Protein AF-A0A5J4XAR3-F1 (afdb_monomer_lite)

Structure (mmCIF, N/CA/C/O backbone):
data_AF-A0A5J4XAR3-F1
#
_entry.id   AF-A0A5J4XAR3-F1
#
loop_
_atom_site.group_PDB
_atom_site.id
_atom_site.type_symbol
_atom_site.label_atom_id
_atom_site.label_alt_id
_atom_site.label_comp_id
_atom_site.label_asym_id
_atom_site.label_entity_id
_atom_site.label_seq_id
_atom_site.pdbx_PDB_ins_code
_atom_site.Cartn_x
_atom_site.Cartn_y
_atom_site.Cartn_z
_atom_site.occupancy
_atom_site.B_iso_or_equiv
_atom_site.auth_seq_id
_atom_site.auth_comp_id
_atom_site.auth_asym_id
_atom_site.auth_atom_id
_atom_site.pdbx_PDB_model_num
ATOM 1 N N . MET A 1 1 ? 13.707 -18.327 -25.690 1.00 44.75 1 MET A N 1
ATOM 2 C CA . MET A 1 1 ? 14.308 -18.407 -24.338 1.00 44.75 1 MET A CA 1
ATOM 3 C C . MET A 1 1 ? 15.157 -17.186 -23.931 1.00 44.75 1 MET A C 1
ATOM 5 O O . MET A 1 1 ? 15.149 -16.859 -22.757 1.00 44.75 1 MET A O 1
ATOM 9 N N . GLY A 1 2 ? 15.871 -16.487 -24.832 1.00 48.59 2 GLY A N 1
ATOM 10 C CA . GLY A 1 2 ? 16.877 -15.471 -24.439 1.00 48.59 2 GLY A CA 1
ATOM 11 C C . GLY A 1 2 ? 16.408 -14.047 -24.070 1.00 48.59 2 GLY A C 1
ATOM 12 O O . GLY A 1 2 ? 17.181 -13.310 -23.468 1.00 48.59 2 GLY A O 1
ATOM 13 N N . ARG A 1 3 ? 15.170 -13.630 -24.388 1.00 43.00 3 ARG A N 1
ATOM 14 C CA . ARG A 1 3 ? 14.710 -12.240 -24.134 1.00 43.00 3 ARG A CA 1
ATOM 15 C C . ARG A 1 3 ? 14.347 -11.955 -22.667 1.00 43.00 3 ARG A C 1
ATOM 17 O O . ARG A 1 3 ? 14.608 -10.860 -22.187 1.00 43.00 3 ARG A O 1
ATOM 24 N N . SER A 1 4 ? 13.825 -12.948 -21.946 1.00 50.59 4 SER A N 1
ATOM 25 C CA . SER A 1 4 ? 13.414 -12.801 -20.537 1.00 50.59 4 SER A CA 1
ATOM 26 C C . SER A 1 4 ? 14.607 -12.598 -19.586 1.00 50.59 4 SER A C 1
ATOM 28 O O . SER A 1 4 ? 14.547 -11.783 -18.667 1.00 50.59 4 SER A O 1
ATOM 30 N N . LEU A 1 5 ? 15.740 -13.266 -19.837 1.00 49.75 5 LEU A N 1
ATOM 31 C CA . LEU A 1 5 ? 16.925 -13.162 -18.974 1.00 49.75 5 LEU A CA 1
ATOM 32 C C . LEU A 1 5 ? 17.635 -11.807 -19.103 1.00 49.75 5 LEU A C 1
ATOM 34 O O . LEU A 1 5 ? 18.028 -11.235 -18.087 1.00 49.75 5 LEU A O 1
ATOM 38 N N . TYR A 1 6 ? 17.735 -11.257 -20.319 1.00 50.97 6 TYR A N 1
ATOM 39 C CA . TYR A 1 6 ? 18.307 -9.922 -20.531 1.00 50.97 6 TYR A CA 1
ATOM 40 C C . TYR A 1 6 ? 17.454 -8.827 -19.885 1.00 50.97 6 TYR A C 1
ATOM 42 O O . TYR A 1 6 ? 18.000 -7.942 -19.235 1.00 50.97 6 TYR A O 1
ATOM 50 N N . GLN A 1 7 ? 16.123 -8.916 -19.979 1.00 53.09 7 GLN A N 1
ATOM 51 C CA . GLN A 1 7 ? 15.215 -7.969 -19.321 1.00 53.09 7 GLN A CA 1
ATOM 52 C C . GLN A 1 7 ? 15.335 -8.018 -17.792 1.00 53.09 7 GLN A C 1
ATOM 54 O O . GLN A 1 7 ? 15.341 -6.981 -17.133 1.00 53.09 7 GLN A O 1
ATOM 59 N N . ASN A 1 8 ? 15.496 -9.216 -17.222 1.00 55.69 8 ASN A N 1
ATOM 60 C CA . ASN A 1 8 ? 15.662 -9.393 -15.783 1.00 55.69 8 ASN A CA 1
ATOM 61 C C . ASN A 1 8 ? 16.987 -8.832 -15.260 1.00 55.69 8 ASN A C 1
ATOM 63 O O . ASN A 1 8 ? 16.993 -8.217 -14.199 1.00 55.69 8 ASN A O 1
ATOM 67 N N . HIS A 1 9 ? 18.090 -9.034 -15.982 1.00 58.53 9 HIS A N 1
ATOM 68 C CA . HIS A 1 9 ? 19.403 -8.548 -15.555 1.00 58.53 9 HIS A CA 1
ATOM 69 C C . HIS A 1 9 ? 19.547 -7.035 -15.772 1.00 58.53 9 HIS A C 1
ATOM 71 O O . HIS A 1 9 ? 20.058 -6.328 -14.907 1.00 58.53 9 HIS A O 1
ATOM 77 N N . PHE A 1 10 ? 19.020 -6.525 -16.890 1.00 57.12 10 PHE A N 1
ATOM 78 C CA . PHE A 1 10 ? 19.024 -5.097 -17.194 1.00 57.12 10 PHE A CA 1
ATOM 79 C C . PHE A 1 10 ? 18.126 -4.316 -16.229 1.00 57.12 10 PHE A C 1
ATOM 81 O O . PHE A 1 10 ? 18.547 -3.297 -15.696 1.00 57.12 10 PHE A O 1
ATOM 88 N N . GLY A 1 11 ? 16.936 -4.833 -15.905 1.00 59.25 11 GLY A N 1
ATOM 89 C CA . GLY A 1 11 ? 16.060 -4.234 -14.896 1.00 59.25 11 GLY A CA 1
ATOM 90 C C . GLY A 1 11 ? 16.701 -4.161 -13.504 1.00 59.25 11 GLY A C 1
ATOM 91 O O . GLY A 1 11 ? 16.551 -3.154 -12.817 1.00 59.25 11 GLY A O 1
ATOM 92 N N . SER A 1 12 ? 17.469 -5.179 -13.100 1.00 60.75 12 SER A N 1
ATOM 93 C CA . SER A 1 12 ? 18.229 -5.160 -11.841 1.00 60.75 12 SER A CA 1
ATOM 94 C C . SER A 1 12 ? 19.383 -4.150 -11.854 1.00 60.75 12 SER A C 1
ATOM 96 O O . SER A 1 12 ? 19.659 -3.534 -10.828 1.00 60.75 12 SER A O 1
ATOM 98 N N . PHE A 1 13 ? 20.034 -3.949 -13.005 1.00 59.53 13 PHE A N 1
ATOM 99 C CA . PHE A 1 13 ? 21.072 -2.927 -13.174 1.00 59.53 13 PHE A CA 1
ATOM 100 C C . PHE A 1 13 ? 20.484 -1.513 -13.101 1.00 59.53 13 PHE A C 1
ATOM 102 O O . PHE A 1 13 ? 20.992 -0.668 -12.371 1.00 59.53 13 PHE A O 1
ATOM 109 N N . LEU A 1 14 ? 19.350 -1.281 -13.771 1.00 57.84 14 LEU A N 1
ATOM 110 C CA . LEU A 1 14 ? 18.625 -0.012 -13.698 1.00 57.84 14 LEU A CA 1
ATOM 111 C C . LEU A 1 14 ? 18.132 0.283 -12.280 1.00 57.84 14 LEU A C 1
ATOM 113 O O . LEU A 1 14 ? 18.215 1.422 -11.848 1.00 57.84 14 LEU A O 1
ATOM 117 N N . ARG A 1 15 ? 17.706 -0.736 -11.524 1.00 58.41 15 ARG A N 1
ATOM 118 C CA . ARG A 1 15 ? 17.312 -0.603 -10.111 1.00 58.41 15 ARG A CA 1
ATOM 119 C C . ARG A 1 15 ? 18.461 -0.130 -9.209 1.00 58.41 15 ARG A C 1
ATOM 121 O O . ARG A 1 15 ? 18.200 0.474 -8.177 1.00 58.41 15 ARG A O 1
ATOM 128 N N . ASN A 1 16 ? 19.712 -0.397 -9.598 1.00 58.91 16 ASN A N 1
ATOM 129 C CA . ASN A 1 16 ? 20.914 0.080 -8.906 1.00 58.91 16 ASN A CA 1
ATOM 130 C C . ASN A 1 16 ? 21.235 1.553 -9.211 1.00 58.91 16 ASN A C 1
ATOM 132 O O . ASN A 1 16 ? 21.903 2.205 -8.417 1.00 58.91 16 ASN A O 1
ATOM 136 N N . ILE A 1 17 ? 20.778 2.058 -10.361 1.00 66.56 17 ILE A N 1
ATOM 137 C CA . ILE A 1 17 ? 21.019 3.434 -10.809 1.00 66.56 17 ILE A CA 1
ATOM 138 C C . ILE A 1 17 ? 19.860 4.333 -10.381 1.00 66.56 17 ILE A C 1
ATOM 140 O O . ILE A 1 17 ? 20.080 5.326 -9.699 1.00 66.56 17 ILE A O 1
ATOM 144 N N . ASP A 1 18 ? 18.636 3.984 -10.789 1.00 73.38 18 ASP A N 1
ATOM 145 C CA . ASP A 1 18 ? 17.441 4.779 -10.540 1.00 73.38 18 ASP A CA 1
ATOM 146 C C . ASP A 1 18 ? 16.162 3.922 -10.590 1.00 73.38 18 ASP A C 1
ATOM 148 O O . ASP A 1 18 ? 15.801 3.322 -11.612 1.00 73.38 18 ASP A O 1
ATOM 152 N N . LEU A 1 19 ? 15.441 3.879 -9.467 1.00 73.88 19 LEU A N 1
ATOM 153 C CA . LEU A 1 19 ? 14.207 3.102 -9.318 1.00 73.88 19 LEU A CA 1
ATOM 154 C C . LEU A 1 19 ? 13.105 3.567 -10.284 1.00 73.88 19 LEU A C 1
ATOM 156 O O . LEU A 1 19 ? 12.316 2.749 -10.761 1.00 73.88 19 LEU A O 1
ATOM 160 N N . ASN A 1 20 ? 13.068 4.859 -10.622 1.00 75.31 20 ASN A N 1
ATOM 161 C CA . ASN A 1 20 ? 12.046 5.422 -11.504 1.00 75.31 20 ASN A CA 1
ATOM 162 C C . ASN A 1 20 ? 12.240 4.978 -12.965 1.00 75.31 20 ASN A C 1
ATOM 164 O O . ASN A 1 20 ? 11.289 4.659 -13.686 1.00 75.31 20 ASN A O 1
ATOM 168 N N . PHE A 1 21 ? 13.500 4.887 -13.391 1.00 74.88 21 PHE A N 1
ATOM 169 C CA . PHE A 1 21 ? 13.844 4.426 -14.731 1.00 74.88 21 PHE A CA 1
ATOM 170 C C . PHE A 1 21 ? 13.603 2.916 -14.886 1.00 74.88 21 PHE A C 1
ATOM 172 O O . PHE A 1 21 ? 13.048 2.469 -15.894 1.00 74.88 21 PHE A O 1
ATOM 179 N N . ALA A 1 22 ? 13.934 2.129 -13.856 1.00 74.00 22 ALA A N 1
ATOM 180 C CA . ALA A 1 22 ? 13.633 0.697 -13.817 1.00 74.00 22 ALA A CA 1
ATOM 181 C C . ALA A 1 22 ? 12.123 0.421 -13.910 1.00 74.00 22 ALA A C 1
ATOM 183 O O . ALA A 1 22 ? 11.705 -0.474 -14.647 1.00 74.00 22 ALA A O 1
ATOM 184 N N . LEU A 1 23 ? 11.302 1.225 -13.226 1.00 77.56 23 LEU A N 1
ATOM 185 C CA . LEU A 1 23 ? 9.845 1.129 -13.283 1.00 77.56 23 LEU A CA 1
ATOM 186 C C . LEU A 1 23 ? 9.326 1.270 -14.722 1.00 77.56 23 LEU A C 1
ATOM 188 O O . LEU A 1 23 ? 8.595 0.406 -15.200 1.00 77.56 23 LEU A O 1
ATOM 192 N N . SER A 1 24 ? 9.767 2.303 -15.445 1.00 76.75 24 SER A N 1
ATOM 193 C CA . SER A 1 24 ? 9.363 2.548 -16.839 1.00 76.75 24 SER A CA 1
ATOM 194 C C . SER A 1 24 ? 9.733 1.387 -17.775 1.00 76.75 24 SER A C 1
ATOM 196 O O . SER A 1 24 ? 8.963 1.015 -18.668 1.00 76.75 24 SER A O 1
ATOM 198 N N . ALA A 1 25 ? 10.883 0.751 -17.538 1.00 75.88 25 ALA A N 1
ATOM 199 C CA . ALA A 1 25 ? 11.297 -0.441 -18.269 1.00 75.88 25 ALA A CA 1
ATOM 200 C C . ALA A 1 25 ? 10.428 -1.671 -17.936 1.00 75.88 25 ALA A C 1
ATOM 202 O O . ALA A 1 25 ? 10.057 -2.414 -18.848 1.00 75.88 25 ALA A O 1
ATOM 203 N N . TYR A 1 26 ? 10.057 -1.882 -16.665 1.00 77.25 26 TYR A N 1
ATOM 204 C CA . TYR A 1 26 ? 9.177 -2.989 -16.259 1.00 77.25 26 TYR A CA 1
ATOM 205 C C . TYR A 1 26 ? 7.757 -2.852 -16.808 1.00 77.25 26 TYR A C 1
ATOM 207 O O . TYR A 1 26 ? 7.191 -3.853 -17.252 1.00 77.25 26 TYR A O 1
ATOM 215 N N . LEU A 1 27 ? 7.226 -1.626 -16.850 1.00 77.25 27 LEU A N 1
ATOM 216 C CA . LEU A 1 27 ? 5.952 -1.310 -17.500 1.00 77.25 27 LEU A CA 1
ATOM 217 C C . LEU A 1 27 ? 5.999 -1.664 -18.993 1.00 77.25 27 LEU A C 1
ATOM 219 O O . LEU A 1 27 ? 5.106 -2.331 -19.507 1.00 77.25 27 LEU A O 1
ATOM 223 N N . SER A 1 28 ? 7.094 -1.302 -19.667 1.00 73.19 28 SER A N 1
ATOM 224 C CA . SER A 1 28 ? 7.297 -1.583 -21.096 1.00 73.19 28 SER A CA 1
ATOM 225 C C . SER A 1 28 ? 7.485 -3.076 -21.401 1.00 73.19 28 SER A C 1
ATOM 227 O O . SER A 1 28 ? 7.159 -3.533 -22.494 1.00 73.19 28 SER A O 1
ATOM 229 N N . CYS A 1 29 ? 8.014 -3.852 -20.448 1.00 70.62 29 CYS A N 1
ATOM 230 C CA . CYS A 1 29 ? 8.236 -5.294 -20.597 1.00 70.62 29 CYS A CA 1
ATOM 231 C C . CYS A 1 29 ? 7.053 -6.159 -20.124 1.00 70.62 29 CYS A C 1
ATOM 233 O O . CYS A 1 29 ? 7.113 -7.377 -20.278 1.00 70.62 29 CYS A O 1
ATOM 235 N N . GLY A 1 30 ? 6.006 -5.568 -19.536 1.00 68.38 30 GLY A N 1
ATOM 236 C CA . GLY A 1 30 ? 4.847 -6.305 -19.017 1.00 68.38 30 GLY A CA 1
ATOM 237 C C . GLY A 1 30 ? 5.140 -7.160 -17.776 1.00 68.38 30 GLY A C 1
ATOM 238 O O . GLY A 1 30 ? 4.397 -8.092 -17.478 1.00 68.38 30 GLY A O 1
ATOM 239 N N . ALA A 1 31 ? 6.219 -6.874 -17.040 1.00 78.94 31 ALA A N 1
ATOM 240 C CA . ALA A 1 31 ? 6.589 -7.614 -15.834 1.00 78.94 31 ALA A CA 1
ATOM 241 C C . ALA A 1 31 ? 5.819 -7.080 -14.610 1.00 78.94 31 ALA A C 1
ATOM 243 O O . ALA A 1 31 ? 6.362 -6.316 -13.810 1.00 78.94 31 ALA A O 1
ATOM 244 N N . LEU A 1 32 ? 4.547 -7.479 -14.483 1.00 78.94 32 LEU A N 1
ATOM 245 C CA . LEU A 1 32 ? 3.606 -7.001 -13.456 1.00 78.94 32 LEU A CA 1
ATOM 246 C C . LEU A 1 32 ? 4.165 -7.129 -12.031 1.00 78.94 32 LEU A C 1
ATOM 248 O O . LEU A 1 32 ? 4.210 -6.145 -11.300 1.00 78.94 32 LEU A O 1
ATOM 252 N N . GLU A 1 33 ? 4.675 -8.308 -11.672 1.00 77.69 33 GLU A N 1
ATOM 253 C CA . GLU A 1 33 ? 5.246 -8.596 -10.347 1.00 77.69 33 GLU A CA 1
ATOM 254 C C . GLU A 1 33 ? 6.382 -7.637 -9.969 1.00 77.69 33 GLU A C 1
ATOM 256 O O . GLU A 1 33 ? 6.423 -7.095 -8.864 1.00 77.69 33 GLU A O 1
ATOM 261 N N . LYS A 1 34 ? 7.300 -7.382 -10.908 1.00 78.81 34 LYS A N 1
ATOM 262 C CA . LYS A 1 34 ? 8.456 -6.511 -10.668 1.00 78.81 34 LYS A CA 1
ATOM 263 C C . LYS A 1 34 ? 8.065 -5.043 -10.612 1.00 78.81 34 LYS A C 1
ATOM 265 O O . LYS A 1 34 ? 8.596 -4.321 -9.775 1.00 78.81 34 LYS A O 1
ATOM 270 N N . ALA A 1 35 ? 7.126 -4.617 -11.457 1.00 81.31 35 ALA A N 1
ATOM 271 C CA . ALA A 1 35 ? 6.602 -3.257 -11.430 1.00 81.31 35 ALA A CA 1
ATOM 272 C C . ALA A 1 35 ? 5.925 -2.951 -10.085 1.00 81.31 35 ALA A C 1
ATOM 274 O O . ALA A 1 35 ? 6.203 -1.914 -9.488 1.00 81.31 35 ALA A O 1
ATOM 275 N N . VAL A 1 36 ? 5.110 -3.877 -9.570 1.00 83.25 36 VAL A N 1
ATOM 276 C CA . VAL A 1 36 ? 4.482 -3.757 -8.245 1.00 83.25 36 VAL A CA 1
ATOM 277 C C . VAL A 1 36 ? 5.538 -3.656 -7.142 1.00 83.25 36 VAL A C 1
ATOM 279 O O . VAL A 1 36 ? 5.443 -2.767 -6.299 1.00 83.25 36 VAL A O 1
ATOM 282 N N . GLN A 1 37 ? 6.578 -4.495 -7.180 1.00 80.44 37 GLN A N 1
ATOM 283 C CA . GLN A 1 37 ? 7.672 -4.431 -6.206 1.00 80.44 37 GLN A CA 1
ATOM 284 C C . GLN A 1 37 ? 8.395 -3.078 -6.241 1.00 80.44 37 GLN A C 1
ATOM 286 O O . GLN A 1 37 ? 8.651 -2.486 -5.198 1.00 80.44 37 GLN A O 1
ATOM 291 N N . THR A 1 38 ? 8.686 -2.553 -7.434 1.00 81.62 38 THR A N 1
ATOM 292 C CA . THR A 1 38 ? 9.346 -1.249 -7.581 1.00 81.62 38 THR A CA 1
ATOM 293 C C . THR A 1 38 ? 8.449 -0.099 -7.115 1.00 81.62 38 THR A C 1
ATOM 295 O O . THR A 1 38 ? 8.937 0.816 -6.458 1.00 81.62 38 THR A O 1
ATOM 298 N N . TYR A 1 39 ? 7.136 -0.150 -7.370 1.00 82.50 39 TYR A N 1
ATOM 299 C CA . TYR A 1 39 ? 6.189 0.819 -6.806 1.00 82.50 39 TYR A CA 1
ATOM 300 C C . TYR A 1 39 ? 6.134 0.766 -5.272 1.00 82.50 39 TYR A C 1
ATOM 302 O O . TYR A 1 39 ? 6.036 1.814 -4.631 1.00 82.50 39 TYR A O 1
ATOM 310 N N . ALA A 1 40 ? 6.207 -0.433 -4.687 1.00 80.69 40 ALA A N 1
ATOM 311 C CA . ALA A 1 40 ? 6.268 -0.611 -3.240 1.00 80.69 40 ALA A CA 1
ATOM 312 C C . ALA A 1 40 ? 7.550 0.003 -2.657 1.00 80.69 40 ALA A C 1
ATOM 314 O O . ALA A 1 40 ? 7.494 0.733 -1.676 1.00 80.69 40 ALA A O 1
ATOM 315 N N . GLU A 1 41 ? 8.705 -0.204 -3.290 1.00 79.88 41 GLU A N 1
ATOM 316 C CA . GLU A 1 41 ? 9.967 0.407 -2.848 1.00 79.88 41 GLU A CA 1
ATOM 317 C C . GLU A 1 41 ? 9.966 1.935 -2.970 1.00 79.88 41 GLU A C 1
ATOM 319 O O . GLU A 1 41 ? 10.478 2.628 -2.092 1.00 79.88 41 GLU A O 1
ATOM 324 N N . LEU A 1 42 ? 9.339 2.470 -4.021 1.00 81.88 42 LEU A N 1
ATOM 325 C CA . LEU A 1 42 ? 9.149 3.910 -4.212 1.00 81.88 42 LEU A CA 1
ATOM 326 C C . LEU A 1 42 ? 8.138 4.529 -3.229 1.00 81.88 42 LEU A C 1
ATOM 328 O O . LEU A 1 42 ? 8.001 5.750 -3.196 1.00 81.88 42 LEU A O 1
ATOM 332 N N . CYS A 1 43 ? 7.438 3.717 -2.426 1.00 78.31 43 CYS A N 1
ATOM 333 C CA . CYS A 1 43 ? 6.338 4.148 -1.559 1.00 78.31 43 CYS A CA 1
ATOM 334 C C . CYS A 1 43 ? 5.188 4.848 -2.313 1.00 78.31 43 CYS A C 1
ATOM 336 O O . CYS A 1 43 ? 4.495 5.691 -1.749 1.00 78.31 43 CYS A O 1
ATOM 338 N N . GLU A 1 44 ? 4.948 4.495 -3.581 1.00 82.19 44 GLU A N 1
ATOM 339 C CA . GLU A 1 44 ? 3.911 5.110 -4.425 1.00 82.19 44 GLU A CA 1
ATOM 340 C C . GLU A 1 44 ? 2.670 4.208 -4.564 1.00 82.19 44 GLU A C 1
ATOM 342 O O . GLU A 1 44 ? 2.316 3.741 -5.651 1.00 82.19 44 GLU A O 1
ATOM 347 N N . LEU A 1 45 ? 1.974 3.971 -3.445 1.00 79.56 45 LEU A N 1
ATOM 348 C CA . LEU A 1 45 ? 0.811 3.072 -3.378 1.00 79.56 45 LEU A CA 1
ATOM 349 C C . LEU A 1 45 ? -0.372 3.503 -4.256 1.00 79.56 45 LEU A C 1
ATOM 351 O O . LEU A 1 45 ? -1.021 2.654 -4.863 1.00 79.56 45 LEU A O 1
ATOM 355 N N . GLY A 1 46 ? -0.639 4.807 -4.376 1.00 81.56 46 GLY A N 1
ATOM 356 C CA . GLY A 1 46 ? -1.740 5.298 -5.213 1.00 81.56 46 GLY A CA 1
ATOM 357 C C . GLY A 1 46 ? -1.578 4.896 -6.684 1.00 81.56 46 GLY A C 1
ATOM 358 O O . GLY A 1 46 ? -2.518 4.411 -7.315 1.00 81.56 46 GLY A O 1
ATOM 359 N N . LYS A 1 47 ? -0.355 5.013 -7.218 1.00 83.12 47 LYS A N 1
ATOM 360 C CA . LYS A 1 47 ? -0.037 4.596 -8.592 1.00 83.12 47 LYS A CA 1
ATOM 361 C C . LYS A 1 47 ? 0.007 3.077 -8.727 1.00 83.12 47 LYS A C 1
ATOM 363 O O . LYS A 1 47 ? -0.463 2.559 -9.735 1.00 83.12 47 LYS A O 1
ATOM 368 N N . LEU A 1 48 ? 0.501 2.368 -7.709 1.00 84.75 48 LEU A N 1
ATOM 369 C CA . LEU A 1 48 ? 0.492 0.903 -7.657 1.00 84.75 48 LEU A CA 1
ATOM 370 C C . LEU A 1 48 ? -0.926 0.351 -7.822 1.00 84.75 48 LEU A C 1
ATOM 372 O O . LEU A 1 48 ? -1.152 -0.532 -8.647 1.00 84.75 48 LEU A O 1
ATOM 376 N N . ILE A 1 49 ? -1.884 0.883 -7.060 1.00 82.50 49 ILE A N 1
ATOM 377 C CA . ILE A 1 49 ? -3.283 0.444 -7.100 1.00 82.50 49 ILE A CA 1
ATOM 378 C C . ILE A 1 49 ? -3.904 0.772 -8.460 1.00 82.50 49 ILE A C 1
ATOM 380 O O . ILE A 1 49 ? -4.507 -0.102 -9.081 1.00 82.50 49 ILE A O 1
ATOM 384 N N . ALA A 1 50 ? -3.685 1.987 -8.975 1.00 82.88 50 ALA A N 1
ATOM 385 C CA . ALA A 1 50 ? -4.143 2.373 -10.309 1.00 82.88 50 ALA A CA 1
ATOM 386 C C . ALA A 1 50 ? -3.553 1.482 -11.420 1.00 82.88 50 ALA A C 1
ATOM 388 O O . ALA A 1 50 ? -4.230 1.189 -12.406 1.00 82.88 50 ALA A O 1
ATOM 389 N N . TYR A 1 51 ? -2.308 1.029 -11.265 1.00 82.81 51 TYR A N 1
ATOM 390 C CA . TYR A 1 51 ? -1.652 0.118 -12.199 1.00 82.81 51 TYR A CA 1
ATOM 391 C C . TYR A 1 51 ? -2.196 -1.314 -12.106 1.00 82.81 51 TYR A C 1
ATOM 393 O O . TYR A 1 51 ? -2.509 -1.927 -13.129 1.00 82.81 51 TYR A O 1
ATOM 401 N N . CYS A 1 52 ? -2.372 -1.840 -10.891 1.00 81.19 52 CYS A N 1
ATOM 402 C CA . CYS A 1 52 ? -3.001 -3.145 -10.663 1.00 81.19 52 CYS A CA 1
ATOM 403 C C . CYS A 1 52 ? -4.421 -3.177 -11.241 1.00 81.19 52 CYS A C 1
ATOM 405 O O . CYS A 1 52 ? -4.799 -4.146 -11.892 1.00 81.19 52 CYS A O 1
ATOM 407 N N . LYS A 1 53 ? -5.165 -2.073 -11.101 1.00 80.12 53 LYS A N 1
ATOM 408 C CA . LYS A 1 53 ? -6.485 -1.892 -11.710 1.00 80.12 53 LYS A CA 1
ATOM 409 C C . LYS A 1 53 ? -6.439 -1.956 -13.238 1.00 80.12 53 LYS A C 1
ATOM 411 O O . LYS A 1 53 ? -7.216 -2.688 -13.837 1.00 80.12 53 LYS A O 1
ATOM 416 N N . GLN A 1 54 ? -5.524 -1.222 -13.872 1.00 80.94 54 GLN A N 1
ATOM 417 C CA . GLN A 1 54 ? -5.392 -1.212 -15.337 1.00 80.94 54 GLN A CA 1
ATOM 418 C C . GLN A 1 54 ? -5.004 -2.577 -15.915 1.00 80.94 54 GLN A C 1
ATOM 420 O O . GLN A 1 54 ? -5.387 -2.910 -17.032 1.00 80.94 54 GLN A O 1
ATOM 425 N N . THR A 1 55 ? -4.237 -3.361 -15.160 1.00 80.50 55 THR A N 1
ATOM 426 C CA . THR A 1 55 ? -3.702 -4.654 -15.604 1.00 80.50 55 THR A CA 1
ATOM 427 C C . THR A 1 55 ? -4.536 -5.850 -15.142 1.00 80.50 55 THR A C 1
ATOM 429 O O . THR A 1 55 ? -4.298 -6.965 -15.597 1.00 80.50 55 THR A O 1
ATOM 432 N N . GLY A 1 56 ? -5.505 -5.638 -14.243 1.00 74.38 56 GLY A N 1
ATOM 433 C CA . GLY A 1 56 ? -6.283 -6.699 -13.599 1.00 74.38 56 GLY A CA 1
ATOM 434 C C . GLY A 1 56 ? -5.453 -7.602 -12.677 1.00 74.38 56 GLY A C 1
ATOM 435 O O . GLY A 1 56 ? -5.893 -8.697 -12.328 1.00 74.38 56 GLY A O 1
ATOM 436 N N . TYR A 1 57 ? -4.240 -7.184 -12.304 1.00 77.31 57 TYR A N 1
ATOM 437 C CA . TYR A 1 57 ? -3.325 -7.983 -11.495 1.00 77.31 57 TYR A CA 1
ATOM 438 C C . TYR A 1 57 ? -3.656 -7.864 -10.006 1.00 77.31 57 TYR A C 1
ATOM 440 O O . TYR A 1 57 ? -3.660 -6.766 -9.448 1.00 77.31 57 TYR A O 1
ATOM 448 N N . ARG A 1 58 ? -3.883 -8.998 -9.333 1.00 74.56 58 ARG A N 1
ATOM 449 C CA . ARG A 1 58 ? -4.113 -9.029 -7.883 1.00 74.56 58 ARG A CA 1
ATOM 450 C C . ARG A 1 58 ? -2.775 -9.098 -7.148 1.00 74.56 58 ARG A C 1
ATOM 452 O O . ARG A 1 58 ? -2.224 -10.177 -6.947 1.00 74.56 58 ARG A O 1
ATOM 459 N N . ALA A 1 59 ? -2.251 -7.940 -6.765 1.00 77.00 59 ALA A N 1
ATOM 460 C CA . ALA A 1 59 ? -1.029 -7.861 -5.976 1.00 77.00 59 ALA A CA 1
ATOM 461 C C . ALA A 1 59 ? -1.250 -8.337 -4.523 1.00 77.00 59 ALA A C 1
ATOM 463 O O . ALA A 1 59 ? -2.334 -8.130 -3.969 1.00 77.00 59 ALA A O 1
ATOM 464 N N . PRO A 1 60 ? -0.236 -8.938 -3.873 1.00 80.62 60 PRO A N 1
ATOM 465 C CA . PRO A 1 60 ? -0.280 -9.247 -2.447 1.00 80.62 60 PRO A CA 1
ATOM 466 C C . PRO A 1 60 ? -0.106 -7.960 -1.620 1.00 80.62 60 PRO A C 1
ATOM 468 O O . PRO A 1 60 ? 0.996 -7.600 -1.208 1.00 80.62 60 PRO A O 1
ATOM 471 N N . TYR A 1 61 ? -1.203 -7.229 -1.400 1.00 81.50 61 TYR A N 1
ATOM 472 C CA . TYR A 1 61 ? -1.183 -5.940 -0.694 1.00 81.50 61 TYR A CA 1
ATOM 473 C C . TYR A 1 61 ? -0.705 -6.043 0.762 1.00 81.50 61 TYR A C 1
ATOM 475 O O . TYR A 1 61 ? -0.074 -5.106 1.244 1.00 81.50 61 TYR A O 1
ATOM 483 N N . GLY A 1 62 ? -0.937 -7.172 1.441 1.00 82.62 62 GLY A N 1
ATOM 484 C CA . GLY A 1 62 ? -0.469 -7.401 2.814 1.00 82.62 62 GLY A CA 1
ATOM 485 C C . GLY A 1 62 ? 1.059 -7.414 2.933 1.00 82.62 62 GLY A C 1
ATOM 486 O O . GLY A 1 62 ? 1.624 -6.723 3.782 1.00 82.62 62 GLY A O 1
ATOM 487 N N . ASP A 1 63 ? 1.750 -8.131 2.044 1.00 84.00 63 ASP A N 1
ATOM 488 C CA . ASP A 1 63 ? 3.219 -8.153 1.998 1.00 84.00 63 ASP A CA 1
ATOM 489 C C . ASP A 1 63 ? 3.804 -6.792 1.616 1.00 84.00 63 ASP A C 1
ATOM 491 O O . ASP A 1 63 ? 4.773 -6.329 2.223 1.00 84.00 63 ASP A O 1
ATOM 495 N N . ILE A 1 64 ? 3.172 -6.117 0.652 1.00 83.88 64 ILE A N 1
ATOM 496 C CA . ILE A 1 64 ? 3.555 -4.769 0.223 1.00 83.88 64 ILE A CA 1
ATOM 497 C C . ILE A 1 64 ? 3.436 -3.788 1.393 1.00 83.88 64 ILE A C 1
ATOM 499 O O . ILE A 1 64 ? 4.379 -3.053 1.683 1.00 83.88 64 ILE A O 1
ATOM 503 N N . PHE A 1 65 ? 2.312 -3.811 2.110 1.00 85.19 65 PHE A N 1
ATOM 504 C CA . PHE A 1 65 ? 2.078 -2.957 3.270 1.00 85.19 65 PHE A CA 1
ATOM 505 C C . PHE A 1 65 ? 3.067 -3.248 4.405 1.00 85.19 65 PHE A C 1
ATOM 507 O O . PHE A 1 65 ? 3.632 -2.327 4.994 1.00 85.19 65 PHE A O 1
ATOM 514 N N . ARG A 1 66 ? 3.368 -4.526 4.667 1.00 85.69 66 ARG A N 1
ATOM 515 C CA . ARG A 1 66 ? 4.367 -4.934 5.667 1.00 85.69 66 ARG A CA 1
ATOM 516 C C . ARG A 1 66 ? 5.761 -4.391 5.344 1.00 85.69 66 ARG A C 1
ATOM 518 O O . ARG A 1 66 ? 6.463 -3.951 6.258 1.00 85.69 66 ARG A O 1
ATOM 525 N N . GLY A 1 67 ? 6.155 -4.425 4.070 1.00 83.44 67 GLY A N 1
ATOM 526 C CA . GLY A 1 67 ? 7.406 -3.839 3.587 1.00 83.44 67 GLY A CA 1
ATOM 527 C C . GLY A 1 67 ? 7.423 -2.317 3.727 1.00 83.44 67 GLY A C 1
ATOM 528 O O . GLY A 1 67 ? 8.390 -1.752 4.231 1.00 83.44 67 GLY A O 1
ATOM 529 N N . LEU A 1 68 ? 6.327 -1.649 3.377 1.00 82.19 68 LEU A N 1
ATOM 530 C CA . LEU A 1 68 ? 6.194 -0.196 3.496 1.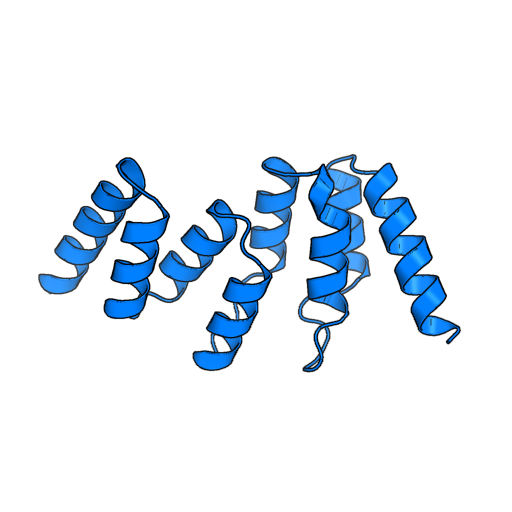00 82.19 68 LEU A CA 1
ATOM 531 C C . LEU A 1 68 ? 6.261 0.287 4.942 1.00 82.19 68 LEU A C 1
ATOM 533 O O . LEU A 1 68 ? 7.019 1.206 5.230 1.00 82.19 68 LEU A O 1
ATOM 537 N N . CYS A 1 69 ? 5.566 -0.376 5.868 1.00 83.94 69 CYS A N 1
ATOM 538 C CA . CYS A 1 69 ? 5.649 -0.073 7.299 1.00 83.94 69 CYS A CA 1
ATOM 539 C C . CYS A 1 69 ? 7.076 -0.188 7.860 1.00 83.94 69 CYS A C 1
ATOM 541 O O . CYS A 1 69 ? 7.376 0.423 8.884 1.00 83.94 69 CYS A O 1
ATOM 543 N N . GLN A 1 70 ? 7.954 -0.970 7.217 1.00 81.62 70 GLN A N 1
ATOM 544 C CA . GLN A 1 70 ? 9.368 -1.076 7.584 1.00 81.62 70 GLN A CA 1
ATOM 545 C C . GLN A 1 70 ? 10.201 0.107 7.067 1.00 81.62 70 GLN A C 1
ATOM 547 O O . GLN A 1 70 ? 11.160 0.499 7.727 1.00 81.62 70 GLN A O 1
ATOM 552 N N . VAL A 1 71 ? 9.864 0.645 5.891 1.00 81.38 71 VAL A N 1
ATOM 553 C CA . VAL A 1 71 ? 10.622 1.720 5.224 1.00 81.38 71 VAL A CA 1
ATOM 554 C C . VAL A 1 71 ? 10.120 3.103 5.645 1.00 81.38 71 VAL A C 1
ATOM 556 O O . VAL A 1 71 ? 10.918 3.988 5.937 1.00 81.38 71 VAL A O 1
ATOM 559 N N . LYS A 1 72 ? 8.798 3.286 5.690 1.00 77.38 72 LYS A N 1
ATOM 560 C CA . LYS A 1 72 ? 8.102 4.536 6.012 1.00 77.38 72 LYS A CA 1
ATOM 561 C C . LYS A 1 72 ? 6.894 4.274 6.914 1.00 77.38 72 LYS A C 1
ATOM 563 O O . LYS A 1 72 ? 5.748 4.323 6.474 1.00 77.38 72 LYS A O 1
ATOM 568 N N . GLY A 1 73 ? 7.169 4.021 8.192 1.00 76.88 73 GLY A N 1
ATOM 569 C CA . GLY A 1 73 ? 6.139 3.804 9.214 1.00 76.88 73 GLY A CA 1
ATOM 570 C C . GLY A 1 73 ? 5.193 4.992 9.414 1.00 76.88 73 GLY A C 1
ATOM 571 O O . GLY A 1 73 ? 3.994 4.795 9.545 1.00 76.88 73 GLY A O 1
ATOM 572 N N . GLU A 1 74 ? 5.698 6.224 9.321 1.00 81.56 74 GLU A N 1
ATOM 573 C CA . GLU A 1 74 ? 4.906 7.452 9.531 1.00 81.56 74 GLU A CA 1
ATOM 574 C C . GLU A 1 74 ? 3.741 7.620 8.523 1.00 81.56 74 GLU A C 1
ATOM 576 O O . GLU A 1 74 ? 2.767 8.305 8.813 1.00 81.56 74 GLU A O 1
ATOM 581 N N . TRP A 1 75 ? 3.819 6.980 7.346 1.00 81.00 75 TRP A N 1
ATOM 582 C CA . TRP A 1 75 ? 2.780 7.024 6.304 1.00 81.00 75 TRP A CA 1
ATOM 583 C C . TRP A 1 75 ? 1.829 5.817 6.370 1.00 81.00 75 TRP A C 1
ATOM 585 O O . TRP A 1 75 ? 0.922 5.702 5.544 1.00 81.00 75 TRP A O 1
ATOM 595 N N . ALA A 1 76 ? 2.026 4.902 7.327 1.00 83.69 76 ALA A N 1
ATOM 596 C CA . ALA A 1 76 ? 1.264 3.661 7.431 1.00 83.69 76 ALA A CA 1
ATOM 597 C C . ALA A 1 76 ? -0.244 3.911 7.551 1.00 83.69 76 ALA A C 1
ATOM 599 O O . ALA A 1 76 ? -1.019 3.209 6.904 1.00 83.69 76 ALA A O 1
ATOM 600 N N . GLU A 1 77 ? -0.655 4.929 8.314 1.00 85.19 77 GLU A N 1
ATOM 601 C CA . GLU A 1 77 ? -2.061 5.327 8.458 1.00 85.19 77 GLU A CA 1
ATOM 602 C C . GLU A 1 77 ? -2.689 5.664 7.100 1.00 85.19 77 GLU A C 1
ATOM 604 O O . GLU A 1 77 ? -3.660 5.030 6.689 1.00 85.19 77 GLU A O 1
ATOM 609 N N . GLN A 1 78 ? -2.104 6.612 6.361 1.00 84.81 78 GLN A N 1
ATOM 610 C CA . GLN A 1 78 ? -2.641 7.034 5.067 1.00 84.81 78 GLN A CA 1
ATOM 611 C C . GLN A 1 78 ? -2.680 5.883 4.065 1.00 84.81 78 GLN A C 1
ATOM 613 O O . GLN A 1 78 ? -3.642 5.732 3.313 1.00 84.81 78 GLN A O 1
ATOM 618 N N . PHE A 1 79 ? -1.657 5.031 4.073 1.00 84.19 79 PHE A N 1
ATOM 619 C CA . PHE A 1 79 ? -1.618 3.856 3.217 1.00 84.19 79 PHE A CA 1
ATOM 620 C C . PHE A 1 79 ? -2.695 2.829 3.568 1.00 84.19 79 PHE A C 1
ATOM 622 O O . PHE A 1 79 ? -3.340 2.297 2.666 1.00 84.19 79 PHE A O 1
ATOM 629 N N . ALA A 1 80 ? -2.942 2.590 4.852 1.00 84.94 80 ALA A N 1
ATOM 630 C CA . ALA A 1 80 ? -4.021 1.728 5.312 1.00 84.94 80 ALA A CA 1
ATOM 631 C C . ALA A 1 80 ? -5.400 2.269 4.926 1.00 84.94 80 ALA A C 1
ATOM 633 O O . ALA A 1 80 ? -6.248 1.515 4.446 1.00 84.94 80 ALA A O 1
ATOM 634 N N . LEU A 1 81 ? -5.606 3.581 5.065 1.00 85.69 81 LEU A N 1
ATOM 635 C CA . LEU A 1 81 ? -6.830 4.252 4.635 1.00 85.69 81 LEU A CA 1
ATOM 636 C C . LEU A 1 81 ? -7.050 4.079 3.136 1.00 85.69 81 LEU A C 1
ATOM 638 O O . LEU A 1 81 ? -8.123 3.639 2.738 1.00 85.69 81 LEU A O 1
ATOM 642 N N . ILE A 1 82 ? -6.027 4.328 2.313 1.00 84.00 82 ILE A N 1
ATOM 643 C CA . ILE A 1 82 ? -6.107 4.120 0.865 1.00 84.00 82 ILE A CA 1
ATOM 644 C C . ILE A 1 82 ? -6.496 2.672 0.557 1.00 84.00 82 ILE A C 1
ATOM 646 O O . ILE A 1 82 ? -7.396 2.452 -0.244 1.00 84.00 82 ILE A O 1
ATOM 650 N N . LEU A 1 83 ? -5.860 1.684 1.196 1.00 82.88 83 LEU A N 1
ATOM 651 C CA . LEU A 1 83 ? -6.118 0.263 0.947 1.00 82.88 83 LEU A CA 1
ATOM 652 C C . LEU A 1 83 ? -7.549 -0.167 1.322 1.00 82.88 83 LEU A C 1
ATOM 654 O O . LEU A 1 83 ? -8.174 -0.911 0.560 1.00 82.88 83 LEU A O 1
ATOM 658 N N . VAL A 1 84 ? -8.080 0.320 2.448 1.00 81.25 84 VAL A N 1
ATOM 659 C CA . VAL A 1 84 ? -9.420 -0.035 2.952 1.00 81.25 84 VAL A CA 1
ATOM 660 C C . VAL A 1 84 ? -10.537 0.764 2.278 1.00 81.25 84 VAL A C 1
ATOM 662 O O . VAL A 1 84 ? -11.604 0.209 2.021 1.00 81.25 84 VAL A O 1
ATOM 665 N N . GLN A 1 85 ? -10.305 2.036 1.952 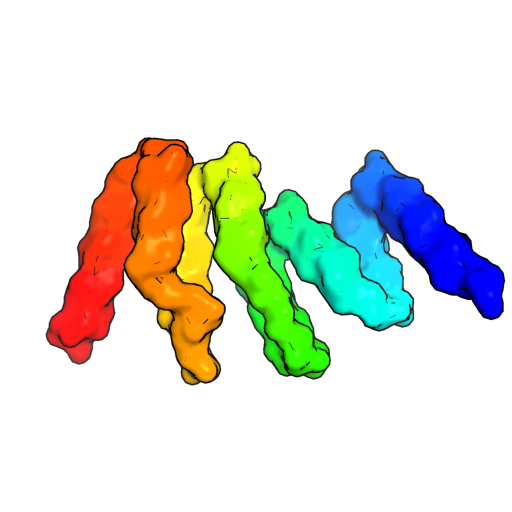1.00 78.06 85 GLN A N 1
ATOM 666 C CA . GLN A 1 85 ? -11.289 2.930 1.327 1.00 78.06 85 GLN A CA 1
ATOM 667 C C . GLN A 1 85 ? -11.344 2.801 -0.202 1.00 78.06 85 GLN A C 1
ATOM 669 O O . GLN A 1 85 ? -11.978 3.618 -0.870 1.00 78.06 85 GLN A O 1
ATOM 674 N N . ASN A 1 86 ? -10.684 1.797 -0.788 1.00 75.25 86 ASN A N 1
ATOM 675 C CA . ASN A 1 86 ? -10.694 1.637 -2.237 1.00 75.25 86 ASN A CA 1
ATOM 676 C C . ASN A 1 86 ? -12.130 1.485 -2.781 1.00 75.25 86 ASN A C 1
ATOM 678 O O . ASN A 1 86 ? -12.877 0.619 -2.316 1.00 75.25 86 ASN A O 1
ATOM 682 N N . PRO A 1 87 ? -12.512 2.273 -3.806 1.00 60.22 87 PRO A N 1
ATOM 683 C CA . PRO A 1 87 ? -13.890 2.352 -4.300 1.00 60.22 87 PRO A CA 1
ATOM 684 C C . PRO A 1 87 ? -14.390 1.071 -4.988 1.00 60.22 87 PRO A C 1
ATOM 686 O O . PRO A 1 87 ? -15.586 0.932 -5.213 1.00 60.22 87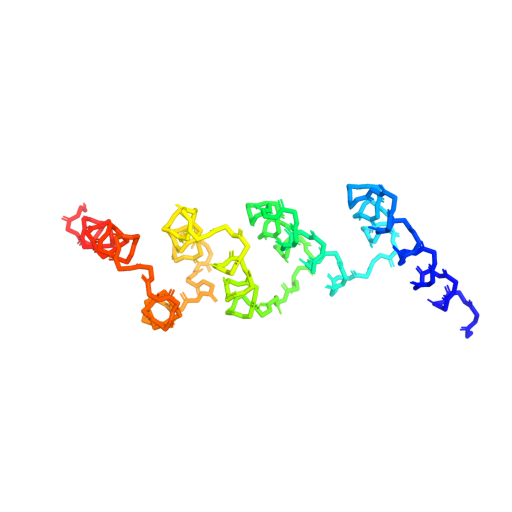 PRO A O 1
ATOM 689 N N . GLU A 1 88 ? -13.504 0.128 -5.318 1.00 56.03 88 GLU A N 1
ATOM 690 C CA . GLU A 1 88 ? -13.859 -1.169 -5.925 1.00 56.03 88 GLU A CA 1
ATOM 691 C C . GLU A 1 88 ? -13.939 -2.318 -4.914 1.00 56.03 88 GLU A C 1
ATOM 693 O O . GLU A 1 88 ? -14.129 -3.473 -5.289 1.00 56.03 88 GLU A O 1
ATOM 698 N N . GLY A 1 89 ? -13.826 -1.997 -3.627 1.00 58.72 89 GLY A N 1
ATOM 699 C CA . GLY A 1 89 ? -13.847 -2.958 -2.539 1.00 58.72 89 GLY A CA 1
ATOM 700 C C . GLY A 1 89 ? -12.549 -2.939 -1.748 1.00 58.72 89 GLY A C 1
ATOM 701 O O . GLY A 1 89 ? -11.483 -2.562 -2.238 1.00 58.72 89 GLY A O 1
ATOM 702 N N . ARG A 1 90 ? -12.660 -3.363 -0.490 1.00 60.09 90 ARG A N 1
ATOM 703 C CA . ARG A 1 90 ? -11.537 -3.477 0.441 1.00 60.09 90 ARG A CA 1
ATOM 704 C C . ARG A 1 90 ? -10.484 -4.410 -0.165 1.00 60.09 90 ARG A C 1
ATOM 706 O O . ARG A 1 90 ? -10.724 -5.610 -0.280 1.00 60.09 90 ARG A O 1
ATOM 713 N N . LEU A 1 91 ? -9.333 -3.860 -0.568 1.00 72.38 91 LEU A N 1
ATOM 714 C CA . LEU A 1 91 ? -8.216 -4.653 -1.109 1.00 72.38 91 LEU A CA 1
ATOM 715 C C . LEU A 1 91 ? -7.586 -5.544 -0.032 1.00 72.38 91 LEU A C 1
ATOM 717 O O . LEU A 1 91 ? -7.036 -6.602 -0.335 1.00 72.38 91 LEU A O 1
ATOM 721 N N . ILE A 1 92 ? -7.690 -5.090 1.213 1.00 76.81 92 ILE A N 1
ATOM 722 C CA . ILE A 1 92 ? -7.255 -5.747 2.438 1.00 76.81 92 ILE A CA 1
ATOM 723 C C . ILE A 1 92 ? -8.316 -5.497 3.511 1.00 76.81 92 ILE A C 1
ATOM 725 O O . ILE A 1 92 ? -8.968 -4.446 3.523 1.00 76.81 92 ILE A O 1
ATOM 729 N N . GLU A 1 93 ? -8.507 -6.449 4.419 1.00 79.69 93 GLU A N 1
ATOM 730 C CA . GLU A 1 93 ? -9.374 -6.216 5.567 1.00 79.69 93 GLU A CA 1
ATOM 731 C C . GLU A 1 93 ? -8.734 -5.219 6.539 1.00 79.69 93 GLU A C 1
ATOM 733 O O . GLU A 1 93 ? -7.517 -5.199 6.754 1.00 79.69 93 GLU A O 1
ATOM 738 N N . ALA A 1 94 ? -9.573 -4.393 7.167 1.00 81.94 94 ALA A N 1
ATOM 739 C CA . ALA A 1 94 ? -9.109 -3.445 8.171 1.00 81.94 94 ALA A CA 1
ATOM 740 C C . ALA A 1 94 ? -8.400 -4.181 9.323 1.00 81.94 94 ALA A C 1
ATOM 742 O O . ALA A 1 94 ? -7.346 -3.737 9.763 1.00 81.94 94 ALA A O 1
ATOM 743 N N . SER A 1 95 ? -8.916 -5.344 9.736 1.00 83.75 95 SER A N 1
ATOM 744 C CA . SER A 1 95 ? -8.320 -6.200 10.769 1.00 83.75 95 SER A CA 1
ATOM 745 C C . SER A 1 95 ? -6.909 -6.681 10.417 1.00 83.75 95 SER A C 1
ATOM 747 O O . SER A 1 95 ? -6.025 -6.626 11.265 1.00 83.75 95 SER A O 1
ATOM 749 N N . GLU A 1 96 ? -6.667 -7.087 9.166 1.00 85.38 96 GLU A N 1
ATOM 750 C CA . GLU A 1 96 ? -5.330 -7.508 8.720 1.00 85.38 96 GLU A CA 1
ATOM 751 C C . GLU A 1 96 ? -4.348 -6.326 8.733 1.00 85.38 96 GLU A C 1
ATOM 753 O O . GLU A 1 96 ? -3.214 -6.434 9.198 1.00 85.38 96 GLU A O 1
ATOM 758 N N . THR A 1 97 ? -4.812 -5.152 8.308 1.00 84.88 97 THR A N 1
ATOM 759 C CA . THR A 1 97 ? -3.996 -3.929 8.304 1.00 84.88 97 THR A CA 1
ATOM 760 C C . THR A 1 97 ? -3.643 -3.475 9.726 1.00 84.88 97 THR A C 1
ATOM 762 O O . THR A 1 97 ? -2.497 -3.104 9.995 1.00 84.88 97 THR A O 1
ATOM 765 N N . MET A 1 98 ? -4.604 -3.565 10.654 1.00 85.75 98 MET A N 1
ATOM 766 C CA . MET A 1 98 ? -4.397 -3.314 12.083 1.00 85.75 98 MET A CA 1
ATOM 767 C C . MET A 1 98 ? -3.368 -4.266 12.679 1.00 85.75 98 MET A C 1
ATOM 769 O O . MET A 1 98 ? -2.471 -3.823 13.393 1.00 85.75 98 MET A O 1
ATOM 773 N N . GLU A 1 99 ? -3.476 -5.563 12.381 1.00 87.81 99 GLU A N 1
ATOM 774 C CA . GLU A 1 99 ? -2.549 -6.569 12.894 1.00 87.81 99 GLU A CA 1
ATOM 775 C C . GLU A 1 99 ? -1.114 -6.279 12.433 1.00 87.81 99 GLU A C 1
ATOM 777 O O . GLU A 1 99 ? -0.183 -6.318 13.239 1.00 87.81 99 GLU A O 1
ATOM 782 N N . ILE A 1 100 ? -0.926 -5.901 11.163 1.00 86.88 100 ILE A N 1
ATOM 783 C CA . ILE A 1 100 ? 0.395 -5.546 10.628 1.00 86.88 100 ILE A CA 1
ATOM 784 C C . ILE A 1 100 ? 0.959 -4.293 11.317 1.00 86.88 100 ILE A C 1
ATOM 786 O O . ILE A 1 100 ? 2.128 -4.298 11.712 1.00 86.88 100 ILE A O 1
ATOM 790 N N . MET A 1 101 ? 0.160 -3.232 11.495 1.00 84.94 101 MET A N 1
ATOM 791 C CA . MET A 1 101 ? 0.607 -2.030 12.219 1.00 84.94 101 MET A CA 1
ATOM 792 C C . MET A 1 101 ? 0.954 -2.336 13.678 1.00 84.94 101 MET A C 1
ATOM 794 O O . MET A 1 101 ? 1.972 -1.861 14.188 1.00 84.94 101 MET A O 1
ATOM 798 N N . PHE A 1 102 ? 0.144 -3.168 14.335 1.00 85.62 102 PHE A N 1
ATOM 799 C CA . PHE A 1 102 ? 0.362 -3.591 15.712 1.00 85.62 102 PHE A CA 1
ATOM 800 C C . PHE A 1 102 ? 1.666 -4.387 15.855 1.00 85.62 102 PHE A C 1
ATOM 802 O O . PHE A 1 102 ? 2.487 -4.072 16.717 1.00 85.62 102 PHE A O 1
ATOM 809 N N . GLN A 1 103 ? 1.922 -5.349 14.959 1.00 86.38 103 GLN A N 1
ATOM 810 C CA . GLN A 1 103 ? 3.173 -6.120 14.935 1.00 86.38 103 GLN A CA 1
ATOM 811 C C . GLN A 1 103 ? 4.413 -5.243 14.709 1.00 86.38 103 GLN A C 1
ATOM 813 O O . GLN A 1 103 ? 5.497 -5.573 15.188 1.00 86.38 103 GLN A O 1
ATOM 818 N N . LYS A 1 104 ? 4.274 -4.129 13.983 1.00 83.25 104 LYS A N 1
ATOM 819 C CA . LYS A 1 104 ? 5.359 -3.171 13.722 1.00 83.25 104 LYS A CA 1
ATOM 820 C C . LYS A 1 104 ? 5.500 -2.083 14.796 1.00 83.25 104 LYS A C 1
ATOM 822 O O . LYS A 1 104 ? 6.376 -1.238 14.665 1.00 83.25 104 LYS A O 1
ATOM 827 N N . GLN A 1 105 ? 4.695 -2.138 15.861 1.00 83.69 105 GLN A N 1
ATOM 828 C CA . GLN A 1 105 ? 4.645 -1.161 16.958 1.00 83.69 105 GLN A CA 1
ATOM 829 C C . GLN A 1 105 ? 4.277 0.277 16.5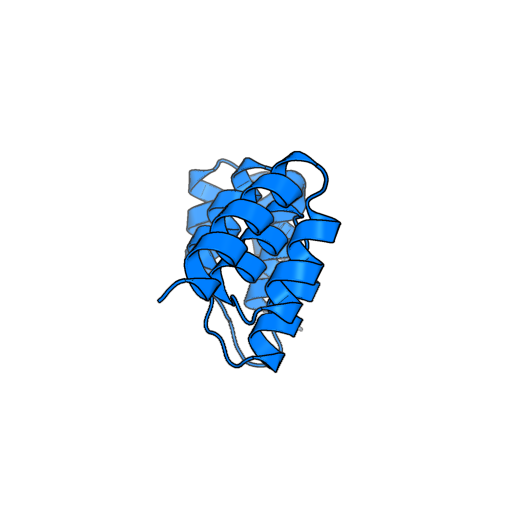42 1.00 83.69 105 GLN A C 1
ATOM 831 O O . GLN A 1 105 ? 4.556 1.226 17.277 1.00 83.69 105 GLN A O 1
ATOM 836 N N . HIS A 1 106 ? 3.574 0.451 15.420 1.00 82.50 106 HIS A N 1
ATOM 837 C CA . HIS A 1 106 ? 3.079 1.752 14.942 1.00 82.50 106 HIS A CA 1
ATOM 838 C C . HIS A 1 106 ? 1.770 2.140 15.646 1.00 82.50 106 HIS A C 1
ATOM 840 O O . HIS A 1 106 ? 0.714 2.268 15.034 1.00 82.50 106 HIS A O 1
ATOM 846 N N . ILE A 1 107 ? 1.812 2.258 16.978 1.00 81.94 107 ILE A N 1
ATOM 847 C CA . ILE A 1 107 ? 0.608 2.410 17.821 1.00 81.94 107 ILE A CA 1
ATOM 848 C C . ILE A 1 107 ? -0.092 3.763 17.606 1.00 81.94 107 ILE A C 1
ATOM 850 O O . ILE A 1 107 ? -1.318 3.850 17.707 1.00 81.94 107 ILE A O 1
ATOM 854 N N . LYS A 1 108 ? 0.665 4.820 17.291 1.00 84.81 108 LYS A N 1
ATOM 855 C CA . LYS A 1 108 ? 0.114 6.156 17.014 1.00 84.81 108 LYS A CA 1
ATOM 856 C C . LYS A 1 108 ? -0.703 6.152 15.723 1.00 84.81 108 LYS A C 1
ATOM 858 O O . LYS A 1 108 ? -1.882 6.492 15.756 1.00 84.81 108 LYS A O 1
ATOM 863 N N . GLU A 1 109 ? -0.101 5.670 14.643 1.00 86.00 109 GLU A N 1
ATOM 864 C CA . GLU A 1 109 ? -0.742 5.526 13.333 1.00 86.00 109 GLU A CA 1
ATOM 865 C C . GLU A 1 109 ? -1.916 4.539 13.386 1.00 86.00 109 GLU A C 1
ATOM 867 O O . GLU A 1 109 ? -2.956 4.784 12.784 1.00 86.00 109 GLU A O 1
ATOM 872 N N . LEU A 1 110 ? -1.805 3.461 14.172 1.00 86.88 110 LEU A N 1
ATOM 873 C CA . LEU A 1 110 ? -2.916 2.537 14.410 1.00 86.88 110 LEU A CA 1
ATOM 874 C C . LEU A 1 110 ? -4.105 3.242 15.073 1.00 86.88 110 LEU A C 1
ATOM 876 O O . LEU A 1 110 ? -5.245 3.015 14.683 1.00 86.88 110 LEU A O 1
ATOM 880 N N . THR A 1 111 ? -3.857 4.091 16.071 1.00 86.69 111 THR A N 1
ATOM 881 C CA . THR A 1 111 ? -4.932 4.810 16.773 1.00 86.69 111 THR A CA 1
ATOM 882 C C . THR A 1 111 ? -5.612 5.816 15.850 1.00 86.69 111 THR A C 1
ATOM 884 O O . THR A 1 111 ? -6.840 5.875 15.828 1.00 86.69 111 THR A O 1
ATOM 887 N N . GLY A 1 112 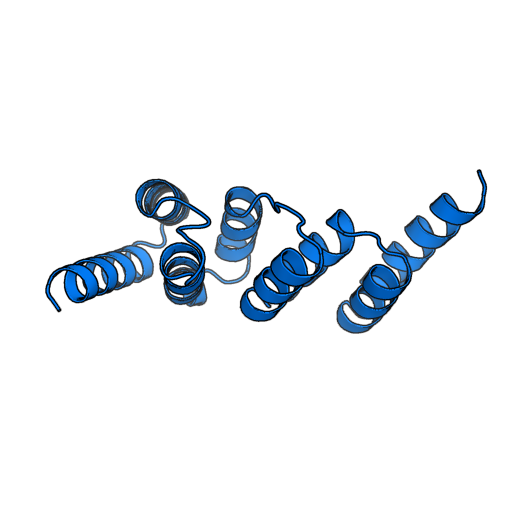? -4.836 6.564 15.058 1.00 87.44 112 GLY A N 1
ATOM 888 C CA . GLY A 1 112 ? -5.376 7.478 14.050 1.00 87.44 112 GLY A CA 1
ATOM 889 C C . GLY A 1 112 ? -6.200 6.741 12.995 1.00 87.44 112 GLY A C 1
ATOM 890 O O . GLY A 1 112 ? -7.356 7.086 12.760 1.00 87.44 112 GLY A O 1
ATOM 891 N N . PHE A 1 113 ? -5.679 5.624 12.482 1.00 87.00 113 PHE A N 1
ATOM 892 C CA . PHE A 1 113 ? -6.402 4.746 11.565 1.00 87.00 113 PHE A CA 1
ATOM 893 C C . PHE A 1 113 ? -7.719 4.224 12.164 1.00 87.00 113 PHE A C 1
ATOM 895 O O . PHE A 1 113 ? -8.748 4.235 11.494 1.00 87.00 113 PHE A O 1
ATOM 902 N N . MET A 1 114 ? -7.721 3.793 13.430 1.00 84.25 114 MET A N 1
ATOM 903 C CA . MET A 1 114 ? -8.943 3.349 14.117 1.00 84.25 114 MET A CA 1
ATOM 904 C C . MET A 1 114 ? -9.974 4.455 14.247 1.00 84.25 114 MET A C 1
ATOM 906 O O . MET A 1 114 ? -11.146 4.223 13.955 1.00 84.25 114 MET A O 1
ATOM 910 N N . LEU A 1 115 ? -9.550 5.649 14.654 1.00 87.19 115 LEU A N 1
ATOM 911 C CA . LEU A 1 115 ? -10.440 6.796 14.777 1.00 87.19 115 LEU A CA 1
ATOM 912 C C . LEU A 1 115 ? -11.052 7.176 13.423 1.00 87.19 115 LEU A C 1
ATOM 914 O O . LEU A 1 115 ? -12.263 7.376 13.349 1.00 87.19 115 LEU A O 1
ATOM 918 N N . GLU A 1 116 ? -10.256 7.187 12.353 1.00 87.25 116 GLU A N 1
ATOM 919 C CA . GLU A 1 116 ? -10.723 7.477 10.992 1.00 87.25 116 GLU A CA 1
ATOM 920 C C . GLU A 1 116 ? -11.733 6.441 10.490 1.00 87.25 116 GLU A C 1
ATOM 922 O O . GLU A 1 116 ? -12.799 6.794 9.982 1.00 87.25 116 GLU A O 1
ATOM 927 N N . ILE A 1 117 ? -11.447 5.148 10.678 1.00 84.88 117 I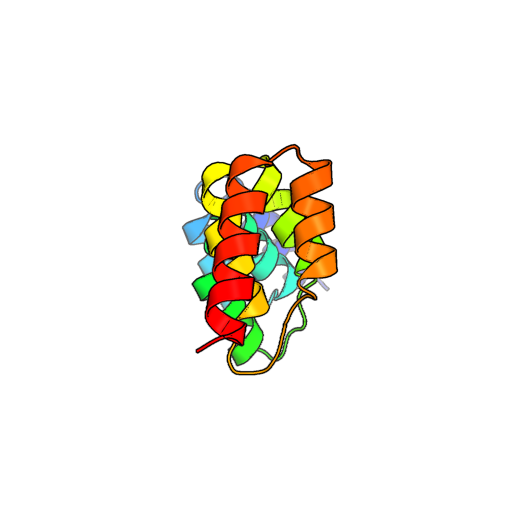LE A N 1
ATOM 928 C CA . ILE A 1 117 ? -12.372 4.076 10.292 1.00 84.88 117 ILE A CA 1
ATOM 929 C C . ILE A 1 117 ? -13.698 4.196 11.046 1.00 84.88 117 ILE A C 1
ATOM 931 O O . ILE A 1 117 ? -14.758 4.029 10.446 1.00 84.88 117 ILE A O 1
ATOM 935 N N . ILE A 1 118 ? -13.659 4.498 12.346 1.00 83.62 118 ILE A N 1
ATOM 936 C CA . ILE A 1 118 ? -14.870 4.696 13.149 1.00 83.62 118 ILE A CA 1
ATOM 937 C C . ILE A 1 118 ? -15.648 5.923 12.657 1.00 83.62 118 ILE A C 1
ATOM 939 O O . ILE A 1 118 ? -16.865 5.843 12.506 1.00 83.62 118 ILE A O 1
ATOM 943 N N . CYS A 1 119 ? -14.963 7.031 12.364 1.00 83.06 119 CYS A N 1
ATOM 944 C CA . CYS A 1 119 ? -15.574 8.254 11.842 1.00 83.06 119 CYS A CA 1
ATOM 945 C C . CYS A 1 119 ? -16.354 7.993 10.541 1.00 83.06 119 CYS A C 1
ATOM 947 O O . CYS A 1 119 ? -17.509 8.394 10.416 1.00 83.06 119 CYS A O 1
ATOM 949 N N . LEU A 1 120 ? -15.766 7.230 9.615 1.00 76.75 120 LEU A N 1
ATOM 950 C CA . LEU A 1 120 ? -16.394 6.866 8.340 1.00 76.75 120 LEU A CA 1
ATOM 951 C C . LEU A 1 120 ? -17.647 5.995 8.482 1.00 76.75 120 LEU A C 1
ATOM 953 O O . LEU A 1 120 ? -18.510 6.037 7.616 1.00 76.75 120 LEU A O 1
ATOM 957 N N . VAL A 1 121 ? -17.748 5.183 9.536 1.00 74.19 121 VAL A N 1
ATOM 958 C CA . VAL A 1 121 ? -18.917 4.314 9.771 1.00 74.19 121 VAL A CA 1
ATOM 959 C C . VAL A 1 121 ? -20.101 5.097 10.348 1.00 74.19 121 VAL A C 1
ATOM 961 O O . VAL A 1 121 ? -21.241 4.647 10.251 1.00 74.19 121 VAL A O 1
ATOM 964 N N . ILE A 1 122 ? -19.838 6.246 10.970 1.00 75.25 122 ILE A N 1
ATOM 965 C CA . ILE A 1 122 ? -20.851 7.063 11.649 1.00 75.25 122 ILE A CA 1
ATOM 966 C C . ILE A 1 122 ? -21.413 8.164 10.726 1.00 75.25 122 ILE A C 1
ATOM 968 O O . ILE A 1 122 ? -22.495 8.683 11.003 1.00 75.25 122 ILE A O 1
ATOM 972 N N . SER A 1 123 ? -20.707 8.512 9.643 1.00 62.03 123 SER A N 1
ATOM 973 C CA . SER A 1 123 ? -21.149 9.488 8.633 1.00 62.03 123 SER A CA 1
ATOM 974 C C . SER A 1 123 ? -22.046 8.879 7.558 1.00 62.03 123 SER A C 1
ATOM 976 O O . SER A 1 123 ? -22.812 9.686 6.981 1.00 62.03 123 SER A O 1
#

Foldseek 3Di:
DPPVVCLVVVLVVVVVVDLVVSLVSCVVVVVLQVNLVSCLVVVPLVVSVVVCVVVVNLDPVLVSLLSNCVVPVVCLLVNLCCQCVPPVHRSDDNVSSLVSCVVSVSVVSSVVSVVVVVVVVVD

Organism: NCBI:txid222440

Radius of gyration: 16.2 Å; chains: 1; bounding box: 42×28×42 Å

Sequence (123 aa):
MGRSLYQNHFGSFLRNIDLNFALSAYLSCGALEKAVQTYAELCELGKLIAYCKQTGYRAPYGDIFRGLCQVKGEWAEQFALILVQNPEGRLIEASETMEIMFQKQHIKELTGFMLEIICLVIS

pLDDT: mean 76.59, std 10.65, range [43.0, 87.81]

Secondary structure (DSSP, 8-state):
-HHHHHHHHHHHHHHHH-HHHHHHHHHHHT-HHHHHHHHHHTT-HHHHHHHHHHHT----HHHHHHHHHHH-GGGHHHHHHHHHS-TT--SS-HHHHHHHHHHTT-HHHHHHHHHHHHHHHH-

InterPro domains:
  IPR016024 Armadillo-type fold [SSF48371] (10-117)